Protein AF-A0A3B2WBC2-F1 (afdb_monomer_lite)

Sequence (179 aa):
MRKAGSRARAEAEGPHRAMEGGEVTGDRLKADTSDMSFEELLRLQGQGRPKAHKQLVAGNSTRTRSPQQPVCVADKHRPLEMSAKVRVPFLRQVVPISKKLVKKQLKKHRSGEEHDKLQQLLQRMEQQEMAQQERKQQQELRLALKQERRAQAQQGHRPYFLKKSEQRQLALAEKFKEL

Radius of gyration: 33.76 Å; chains: 1; bounding box: 73×76×92 Å

Secondary structure (DSSP, 8-state):
-PPP---------------------TTHHHHHHHSS-HHHHHHHHHHS-HHHHHHHHS-----------------TT----SGGGSPPPSS--PPPPPHHHHHHHHTT--SSHHHHHHHHHHHHHHHHHHHHHHHHHHHHHHHHHHHHHHHHHHTTPPPP---HHHHHHHHHHHHHH--

InterPro domains:
  IPR009292 rRNA biogenesis protein RRP36 [PF06102] (100-179)
  IPR009292 rRNA biogenesis protein RRP36 [PTHR21738] (100-179)

pLDDT: mean 73.04, std 19.79, range [31.78, 96.31]

Foldseek 3Di:
DDDDDDDDDDDDDDDDDDDDDDPPDLVVVVVVVVPDDPVRVVVVCVVDDVVVVCDSVPDPDPPPPDPDDPPPDPDPPDPDPPVVPPDDDPDDPDDDDDLVVLVVVLVVDVDDPSNVVSVVVSVVVVVVVVVVVVVVVVVVVVVVVVVVLVVCVVVVDDRDDDDPVRVVVVVVVVVVVVD

Structure (mmCIF, N/CA/C/O backbone):
data_AF-A0A3B2WBC2-F1
#
_entry.id   AF-A0A3B2WBC2-F1
#
loop_
_atom_site.group_PDB
_atom_site.id
_atom_site.type_symbol
_atom_site.label_atom_id
_atom_site.label_alt_id
_atom_site.label_comp_id
_atom_site.label_asym_id
_atom_site.label_entity_id
_atom_site.label_seq_id
_atom_site.pdbx_PDB_ins_code
_atom_site.Cartn_x
_atom_site.Cartn_y
_atom_site.Cartn_z
_atom_site.occupancy
_atom_site.B_iso_or_equiv
_atom_site.auth_seq_id
_atom_site.auth_comp_id
_atom_site.auth_asym_id
_atom_site.auth_atom_id
_atom_site.pdbx_PDB_model_num
ATOM 1 N N . MET A 1 1 ? 33.941 -18.851 -64.263 1.00 42.22 1 MET A N 1
ATOM 2 C CA . MET A 1 1 ? 34.785 -20.068 -64.230 1.00 42.22 1 MET A CA 1
ATOM 3 C C . MET A 1 1 ? 34.386 -20.892 -63.012 1.00 42.22 1 MET A C 1
ATOM 5 O O . MET A 1 1 ? 34.465 -20.381 -61.904 1.00 42.22 1 MET A O 1
ATOM 9 N N . ARG A 1 2 ? 33.862 -22.108 -63.209 1.00 39.53 2 ARG A N 1
ATOM 10 C CA . ARG A 1 2 ? 33.483 -23.037 -62.131 1.00 39.53 2 ARG A CA 1
ATOM 11 C C . ARG A 1 2 ? 34.693 -23.929 -61.840 1.00 39.53 2 ARG A C 1
ATOM 13 O O . ARG A 1 2 ? 35.194 -24.546 -62.774 1.00 39.53 2 ARG A O 1
ATOM 20 N N . LYS A 1 3 ? 35.169 -23.991 -60.594 1.00 49.56 3 LYS A N 1
ATOM 21 C CA . LYS A 1 3 ? 36.130 -25.021 -60.167 1.00 49.56 3 LYS A CA 1
ATOM 22 C C . LYS A 1 3 ? 35.378 -26.118 -59.420 1.00 49.56 3 LYS A C 1
ATOM 24 O O . LYS A 1 3 ? 34.750 -25.860 -58.400 1.00 49.56 3 LYS A O 1
ATOM 29 N N . ALA A 1 4 ? 35.430 -27.313 -59.994 1.00 44.75 4 ALA A N 1
ATOM 30 C CA . ALA A 1 4 ? 35.057 -28.576 -59.383 1.00 44.75 4 ALA A CA 1
ATOM 31 C C . ALA A 1 4 ? 36.307 -29.253 -58.795 1.00 44.75 4 ALA A C 1
ATOM 33 O O . ALA A 1 4 ? 37.422 -28.986 -59.244 1.00 44.75 4 ALA A O 1
ATOM 34 N N . GLY A 1 5 ? 36.087 -30.158 -57.841 1.00 41.16 5 GLY A N 1
ATOM 35 C CA . GLY A 1 5 ? 37.088 -31.060 -57.262 1.00 41.16 5 GLY A CA 1
ATOM 36 C C . GLY A 1 5 ? 37.160 -30.900 -55.742 1.00 41.16 5 GLY A C 1
ATOM 37 O O . GLY A 1 5 ? 37.244 -29.785 -55.251 1.00 41.16 5 GLY A O 1
ATOM 38 N N . SER A 1 6 ? 37.098 -31.932 -54.909 1.00 46.88 6 SER A N 1
ATOM 39 C CA . SER A 1 6 ? 36.914 -33.372 -55.106 1.00 46.88 6 SER A CA 1
ATOM 40 C C . SER A 1 6 ? 36.584 -33.960 -53.729 1.00 46.88 6 SER A C 1
ATOM 42 O O . SER A 1 6 ? 37.123 -33.531 -52.712 1.00 46.88 6 SER A O 1
ATOM 44 N N . ARG A 1 7 ? 35.665 -34.924 -53.705 1.00 38.88 7 ARG A N 1
ATOM 45 C CA . ARG A 1 7 ? 35.164 -35.631 -52.522 1.00 38.88 7 ARG A CA 1
ATOM 46 C C . ARG A 1 7 ? 36.169 -36.731 -52.160 1.00 38.88 7 ARG A C 1
ATOM 48 O O . ARG A 1 7 ? 36.366 -37.631 -52.967 1.00 38.88 7 ARG A O 1
ATOM 55 N N . ALA A 1 8 ? 36.781 -36.672 -50.978 1.00 43.38 8 ALA A N 1
ATOM 56 C CA . ALA A 1 8 ? 37.550 -37.787 -50.427 1.00 43.38 8 ALA A CA 1
ATOM 57 C C . ALA A 1 8 ? 36.707 -38.486 -49.352 1.00 43.38 8 ALA A C 1
ATOM 59 O O . ALA A 1 8 ? 36.349 -37.894 -48.336 1.00 43.38 8 ALA A O 1
ATOM 60 N N . ARG A 1 9 ? 36.335 -39.732 -49.648 1.00 38.09 9 ARG A N 1
ATOM 61 C CA . ARG A 1 9 ? 35.631 -40.675 -48.779 1.00 38.09 9 ARG A CA 1
ATOM 62 C C . ARG A 1 9 ? 36.713 -41.581 -48.188 1.00 38.09 9 ARG A C 1
ATOM 64 O O . ARG A 1 9 ? 37.437 -42.204 -48.955 1.00 38.09 9 ARG A O 1
ATOM 71 N N . ALA A 1 10 ? 36.836 -41.628 -46.868 1.00 41.47 10 ALA A N 1
ATOM 72 C CA . ALA A 1 10 ? 37.653 -42.617 -46.175 1.00 41.47 10 ALA A CA 1
ATOM 73 C C . ALA A 1 10 ? 36.778 -43.266 -45.098 1.00 41.47 10 ALA A C 1
ATOM 75 O O . ALA A 1 10 ? 36.501 -42.667 -44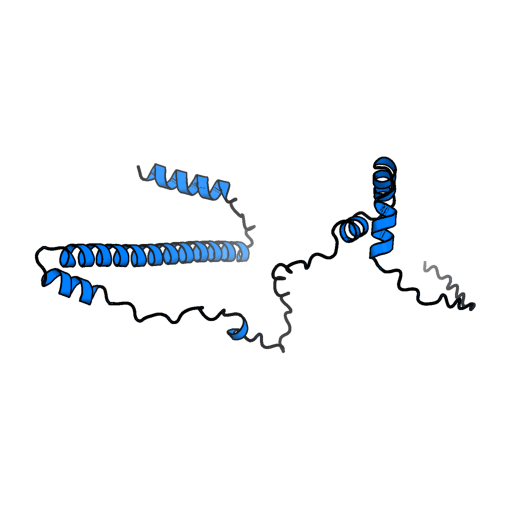.063 1.00 41.47 10 ALA A O 1
ATOM 76 N N . GLU A 1 11 ? 36.285 -44.461 -45.413 1.00 33.09 11 GLU A N 1
ATOM 77 C CA . GLU A 1 11 ? 35.763 -45.441 -44.463 1.00 33.09 11 GLU A CA 1
ATOM 78 C C . GLU A 1 11 ? 36.872 -46.484 -44.280 1.00 33.09 11 GLU A C 1
ATOM 80 O O . GLU A 1 11 ? 37.340 -47.043 -45.270 1.00 33.09 11 GLU A O 1
ATOM 85 N N . ALA A 1 12 ? 37.306 -46.723 -43.044 1.00 38.06 12 ALA A N 1
ATOM 86 C CA . ALA A 1 12 ? 37.970 -47.959 -42.638 1.00 38.06 12 ALA A CA 1
ATOM 87 C C . ALA A 1 12 ? 37.778 -48.148 -41.126 1.00 38.06 12 ALA A C 1
ATOM 89 O O . ALA A 1 12 ? 37.868 -47.202 -40.345 1.00 38.06 12 ALA A O 1
ATOM 90 N N . GLU A 1 13 ? 37.433 -49.374 -40.764 1.00 31.78 13 GLU A N 1
ATOM 91 C CA . GLU A 1 13 ? 36.827 -49.831 -39.519 1.00 31.78 13 GLU A CA 1
ATOM 92 C C . GLU A 1 13 ? 37.839 -50.116 -38.387 1.00 31.78 13 GLU A C 1
ATOM 94 O O . GLU A 1 13 ? 38.955 -50.548 -38.651 1.00 31.78 13 GLU A O 1
ATOM 99 N N . GLY A 1 14 ? 37.374 -49.987 -37.131 1.00 35.31 14 GLY A N 1
ATOM 100 C CA . GLY A 1 14 ? 37.757 -50.809 -35.961 1.00 35.31 14 GLY A CA 1
ATOM 101 C C . GLY A 1 14 ? 39.125 -50.572 -35.284 1.00 35.31 14 GLY A C 1
ATOM 102 O O . GLY A 1 14 ? 40.072 -50.180 -35.953 1.00 35.31 14 GLY A O 1
ATOM 103 N N . PRO A 1 15 ? 39.281 -50.830 -33.959 1.00 42.00 15 PRO A N 1
ATOM 104 C CA . PRO A 1 15 ? 38.485 -51.759 -33.159 1.00 42.00 15 PRO A CA 1
ATOM 105 C C . PRO A 1 15 ? 37.775 -51.142 -31.937 1.00 42.00 15 PRO A C 1
ATOM 107 O O . PRO A 1 15 ? 38.246 -50.214 -31.279 1.00 42.00 15 PRO A O 1
ATOM 110 N N . HIS A 1 16 ? 36.648 -51.767 -31.595 1.00 37.56 16 HIS A N 1
ATOM 111 C CA . HIS A 1 16 ? 36.029 -51.733 -30.276 1.00 37.56 16 HIS A CA 1
ATOM 112 C C . HIS A 1 16 ? 37.062 -52.055 -29.184 1.00 37.56 16 HIS A C 1
ATOM 114 O O . HIS A 1 16 ? 37.566 -53.175 -29.116 1.00 37.56 16 HIS A O 1
ATOM 120 N N . ARG A 1 17 ? 37.310 -51.108 -28.275 1.00 35.00 17 ARG A N 1
ATOM 121 C CA . ARG A 1 17 ? 37.835 -51.415 -26.942 1.00 35.00 17 ARG A CA 1
ATOM 122 C C . ARG A 1 17 ? 36.700 -51.224 -25.949 1.00 35.00 17 ARG A C 1
ATOM 124 O O . ARG A 1 17 ? 36.394 -50.104 -25.553 1.00 35.00 17 ARG A O 1
ATOM 131 N N . ALA A 1 18 ? 36.051 -52.332 -25.605 1.00 42.00 18 ALA A N 1
ATOM 132 C CA . ALA A 1 18 ? 35.254 -52.418 -24.396 1.00 42.00 18 ALA A CA 1
ATOM 133 C C . ALA A 1 18 ? 36.175 -52.058 -23.221 1.00 42.00 18 ALA A C 1
ATOM 135 O O . ALA A 1 18 ? 37.151 -52.760 -22.966 1.00 42.00 18 ALA A O 1
ATOM 136 N N . MET A 1 19 ? 35.912 -50.927 -22.574 1.00 36.09 19 MET A N 1
ATOM 137 C CA . MET A 1 19 ? 36.417 -50.658 -21.236 1.00 36.09 19 MET A CA 1
ATOM 138 C C . MET A 1 19 ? 35.210 -50.658 -20.319 1.00 36.09 19 MET A C 1
ATOM 140 O O . MET A 1 19 ? 34.244 -49.923 -20.531 1.00 36.09 19 MET A O 1
ATOM 144 N N . GLU A 1 20 ? 35.278 -51.599 -19.391 1.00 32.22 20 GLU A N 1
ATOM 145 C CA . GLU A 1 20 ? 34.301 -51.921 -18.373 1.00 32.22 20 GLU A CA 1
ATOM 146 C C . GLU A 1 20 ? 33.779 -50.682 -17.649 1.00 32.22 20 GLU A C 1
ATOM 148 O O . GLU A 1 20 ? 34.502 -49.718 -17.385 1.00 32.22 20 GLU A O 1
ATOM 153 N N . GLY A 1 21 ? 32.501 -50.754 -17.283 1.00 42.62 21 GLY A N 1
ATOM 154 C CA . GLY A 1 21 ? 31.926 -49.872 -16.288 1.00 42.62 21 GLY A CA 1
ATOM 155 C C . GLY A 1 21 ? 32.644 -50.053 -14.955 1.00 42.62 21 GLY A C 1
ATOM 156 O O . GLY A 1 21 ? 32.483 -51.069 -14.288 1.00 42.62 21 GLY A O 1
ATOM 157 N N . GLY A 1 22 ? 33.398 -49.034 -14.562 1.00 35.00 22 GLY A N 1
ATOM 158 C CA . GLY A 1 22 ? 33.721 -48.763 -13.172 1.00 35.00 22 GLY A CA 1
ATOM 159 C C . GLY A 1 22 ? 33.046 -47.459 -12.780 1.00 35.00 22 GLY A C 1
ATOM 160 O O . GLY A 1 22 ? 33.523 -46.384 -13.143 1.00 35.00 22 GLY A O 1
ATOM 161 N N . GLU A 1 23 ? 31.931 -47.537 -12.052 1.00 43.50 23 GLU A N 1
ATOM 162 C CA . GLU A 1 23 ? 31.450 -46.415 -11.247 1.00 43.50 23 GLU A CA 1
ATOM 163 C C . GLU A 1 23 ? 32.540 -46.075 -10.222 1.00 43.50 23 GLU A C 1
ATOM 165 O O . GLU A 1 23 ? 32.603 -46.644 -9.134 1.00 43.50 23 GLU A O 1
ATOM 170 N N . VAL A 1 24 ? 33.441 -45.152 -10.566 1.00 40.81 24 VAL A N 1
ATOM 171 C CA . VAL A 1 24 ? 34.270 -44.493 -9.558 1.00 40.81 24 VAL A CA 1
ATOM 172 C C . VAL A 1 24 ? 33.350 -43.515 -8.849 1.00 40.81 24 VAL A C 1
ATOM 174 O O . VAL A 1 24 ? 33.024 -42.441 -9.357 1.00 40.81 24 VAL A O 1
ATOM 177 N N . THR A 1 25 ? 32.872 -43.958 -7.692 1.00 38.81 25 THR A N 1
ATOM 178 C CA . THR A 1 25 ? 32.121 -43.167 -6.726 1.00 38.81 25 THR A CA 1
ATOM 179 C C . THR A 1 25 ? 32.749 -41.777 -6.598 1.00 38.81 25 THR A C 1
ATOM 181 O O . THR A 1 25 ? 33.949 -41.628 -6.358 1.00 38.81 25 THR A O 1
ATOM 184 N N . GLY A 1 26 ? 31.933 -40.735 -6.778 1.00 49.56 26 GLY A N 1
ATOM 185 C CA . GLY A 1 26 ? 32.363 -39.330 -6.742 1.00 49.56 26 GLY A CA 1
ATOM 186 C C . GLY A 1 26 ? 33.003 -38.877 -5.421 1.00 49.56 26 GLY A C 1
ATOM 187 O O . GLY A 1 26 ? 33.476 -37.746 -5.344 1.00 49.56 26 GLY A O 1
ATOM 188 N N . ASP A 1 27 ? 33.053 -39.746 -4.410 1.00 46.72 27 ASP A N 1
ATOM 189 C CA . ASP A 1 27 ? 33.789 -39.532 -3.164 1.00 46.72 27 ASP A CA 1
ATOM 190 C C . ASP A 1 27 ? 35.305 -39.706 -3.321 1.00 46.72 27 ASP A C 1
ATOM 192 O O . ASP A 1 27 ? 36.063 -38.977 -2.682 1.00 46.72 27 ASP A O 1
ATOM 196 N N . ARG A 1 28 ? 35.781 -40.594 -4.207 1.00 43.12 28 ARG A N 1
ATOM 197 C CA . ARG A 1 28 ? 37.226 -40.854 -4.332 1.00 43.12 28 ARG A CA 1
ATOM 198 C C . ARG A 1 28 ? 37.973 -39.706 -5.009 1.00 43.12 28 ARG A C 1
ATOM 200 O O . ARG A 1 28 ? 39.039 -39.317 -4.556 1.00 43.12 28 ARG A O 1
ATOM 207 N N . LEU A 1 29 ? 37.344 -39.063 -5.993 1.00 54.88 29 LEU A N 1
ATOM 208 C CA . LEU A 1 29 ? 37.901 -37.873 -6.648 1.00 54.88 29 LEU A CA 1
ATOM 209 C C . LEU A 1 29 ? 37.970 -36.654 -5.715 1.00 54.88 29 LEU A C 1
ATOM 211 O O . LEU A 1 29 ? 38.804 -35.782 -5.928 1.00 54.88 29 LEU A O 1
ATOM 215 N N . LYS A 1 30 ? 37.108 -36.571 -4.689 1.00 54.22 30 LYS A N 1
ATOM 216 C CA . LYS A 1 30 ? 37.193 -35.506 -3.679 1.00 54.22 30 LYS A CA 1
ATOM 217 C C . LYS A 1 30 ? 38.337 -35.743 -2.700 1.00 54.22 30 LYS A C 1
ATOM 219 O O . LYS A 1 30 ? 39.050 -34.787 -2.400 1.00 54.22 30 LYS A O 1
ATOM 224 N N . ALA A 1 31 ? 38.521 -36.991 -2.266 1.00 52.25 31 ALA A N 1
ATOM 225 C CA . ALA A 1 31 ? 39.643 -37.394 -1.421 1.00 52.25 31 ALA A CA 1
ATOM 226 C C . ALA A 1 31 ? 40.996 -37.171 -2.124 1.00 52.25 31 ALA A C 1
ATOM 228 O O . ALA A 1 31 ? 41.916 -36.625 -1.526 1.00 52.25 31 ALA A O 1
ATOM 229 N N . ASP A 1 32 ? 41.080 -37.462 -3.424 1.00 58.28 32 ASP A N 1
ATOM 230 C CA . ASP A 1 32 ? 42.308 -37.242 -4.199 1.00 58.28 32 ASP A CA 1
ATOM 231 C C . ASP A 1 32 ? 42.621 -35.742 -4.410 1.00 58.28 32 ASP A C 1
ATOM 233 O O . ASP A 1 32 ? 43.768 -35.372 -4.643 1.00 58.28 32 ASP A O 1
ATOM 237 N N . THR A 1 33 ? 41.629 -34.843 -4.306 1.00 62.75 33 THR A N 1
ATOM 238 C CA . THR A 1 33 ? 41.858 -33.383 -4.389 1.00 62.75 33 THR A CA 1
ATOM 239 C C . THR A 1 33 ? 42.201 -32.716 -3.059 1.00 62.75 33 THR A C 1
ATOM 241 O O . THR A 1 33 ? 42.689 -31.588 -3.079 1.00 62.75 33 THR A O 1
ATOM 244 N N . SER A 1 34 ? 41.935 -33.359 -1.915 1.00 66.06 34 SER A N 1
ATOM 245 C CA . SER A 1 34 ? 42.214 -32.767 -0.597 1.00 66.06 34 SER A CA 1
ATOM 246 C C . SER A 1 34 ? 43.693 -32.797 -0.210 1.00 66.06 34 SER A C 1
ATOM 248 O O . SER A 1 34 ? 44.115 -31.922 0.541 1.00 66.06 34 SER A O 1
ATOM 250 N N . ASP A 1 35 ? 44.471 -33.734 -0.759 1.00 79.19 35 ASP A N 1
ATOM 251 C CA . ASP A 1 35 ? 45.906 -33.877 -0.466 1.00 79.19 35 ASP A CA 1
ATOM 252 C C . ASP A 1 35 ? 46.808 -33.072 -1.427 1.00 79.19 35 ASP A C 1
ATOM 254 O O . ASP A 1 35 ? 48.024 -33.015 -1.245 1.00 79.19 35 ASP A O 1
ATOM 258 N N . MET A 1 36 ? 46.229 -32.419 -2.443 1.00 79.44 36 MET A N 1
ATOM 259 C CA . MET A 1 36 ? 46.966 -31.599 -3.410 1.00 79.44 36 MET A CA 1
ATOM 260 C C . MET A 1 36 ? 47.292 -30.219 -2.827 1.00 79.44 36 MET A C 1
ATOM 262 O O . MET A 1 36 ? 46.441 -29.556 -2.226 1.00 79.44 36 MET A O 1
ATOM 266 N N . SER A 1 37 ? 48.512 -29.732 -3.060 1.00 83.44 37 SER A N 1
ATOM 267 C CA . SER A 1 37 ? 48.910 -28.394 -2.618 1.00 83.44 37 SER A CA 1
ATOM 268 C C . SER A 1 37 ? 48.123 -27.300 -3.356 1.00 83.44 37 SER A C 1
ATOM 270 O O . SER A 1 37 ? 47.674 -27.466 -4.493 1.00 83.44 37 SER A O 1
ATOM 272 N N . PHE A 1 38 ? 47.965 -26.132 -2.723 1.00 76.50 38 PHE A N 1
ATOM 273 C CA . PHE A 1 38 ? 47.220 -25.006 -3.303 1.00 76.50 38 PHE A CA 1
ATOM 274 C C . PHE A 1 38 ? 47.743 -24.592 -4.690 1.00 76.50 38 PHE A C 1
ATOM 276 O O . PHE A 1 38 ? 46.961 -24.239 -5.576 1.00 76.50 38 PHE A O 1
ATOM 283 N N . GLU A 1 39 ? 49.057 -24.678 -4.905 1.00 82.44 39 GLU A N 1
ATOM 284 C CA . GLU A 1 39 ? 49.659 -24.391 -6.205 1.00 82.44 39 GLU A CA 1
ATOM 285 C C . GLU A 1 39 ? 49.252 -25.402 -7.279 1.00 82.44 39 GLU A C 1
ATOM 287 O O . GLU A 1 39 ? 48.999 -25.019 -8.423 1.00 82.44 39 GLU A O 1
ATOM 292 N N . GLU A 1 40 ? 49.151 -26.681 -6.926 1.00 80.69 40 GLU A N 1
ATOM 293 C CA . GLU A 1 40 ? 48.716 -27.727 -7.851 1.00 80.69 40 GLU A CA 1
ATOM 294 C C . GLU A 1 40 ? 47.234 -27.570 -8.207 1.00 80.69 40 GLU A C 1
ATOM 296 O O . GLU A 1 40 ? 46.870 -27.685 -9.380 1.00 80.69 40 GLU A O 1
ATOM 301 N N . LEU A 1 41 ? 46.394 -27.188 -7.237 1.00 80.00 41 LEU A N 1
ATOM 302 C CA . LEU A 1 41 ? 44.979 -26.875 -7.470 1.00 80.00 41 LEU A CA 1
ATOM 303 C C . LEU A 1 41 ? 44.798 -25.690 -8.434 1.00 80.00 41 LEU A C 1
ATOM 305 O O . LEU A 1 41 ? 43.954 -25.734 -9.335 1.00 80.00 41 LEU A O 1
ATOM 309 N N . LEU A 1 42 ? 45.612 -24.639 -8.291 1.00 78.12 42 LEU A N 1
ATOM 310 C CA . LEU A 1 42 ? 45.544 -23.460 -9.156 1.00 78.12 42 LEU A CA 1
ATOM 311 C C . LEU A 1 42 ? 46.035 -23.761 -10.582 1.00 78.12 42 LEU A C 1
ATOM 313 O O . LEU A 1 42 ? 45.433 -23.302 -11.557 1.00 78.12 42 LEU A O 1
ATOM 317 N N . ARG A 1 43 ? 47.083 -24.584 -10.725 1.00 79.12 43 ARG A N 1
ATOM 318 C CA . ARG A 1 43 ? 47.581 -25.042 -12.035 1.00 79.12 43 ARG A CA 1
ATOM 319 C C . ARG A 1 43 ? 46.536 -25.880 -12.777 1.00 79.12 43 ARG A C 1
ATOM 321 O O . ARG A 1 43 ? 46.360 -25.692 -13.982 1.00 79.12 43 ARG A O 1
ATOM 328 N N . LEU A 1 44 ? 45.797 -26.739 -12.069 1.00 74.38 44 LEU A N 1
ATOM 329 C CA . LEU A 1 44 ? 44.701 -27.530 -12.644 1.00 74.38 44 LEU A CA 1
ATOM 330 C C . LEU A 1 44 ? 43.552 -26.656 -13.173 1.00 74.38 44 LEU A C 1
ATOM 332 O O . LEU A 1 44 ? 42.978 -26.951 -14.225 1.00 74.38 44 LEU A O 1
ATOM 336 N N . GLN A 1 45 ? 43.232 -25.553 -12.488 1.00 67.62 45 GLN A N 1
ATOM 337 C CA . GLN A 1 45 ? 42.189 -24.623 -12.929 1.00 67.62 45 GLN A CA 1
ATOM 338 C C . GLN A 1 45 ? 42.503 -23.993 -14.297 1.00 67.62 45 GLN A C 1
ATOM 340 O O . GLN A 1 45 ? 41.585 -23.781 -15.091 1.00 67.62 45 GLN A O 1
ATOM 345 N N . GLY A 1 46 ? 43.782 -23.734 -14.591 1.00 68.56 46 GLY A N 1
ATOM 346 C CA . GLY A 1 46 ? 44.228 -23.153 -15.862 1.00 68.56 46 GLY A CA 1
ATOM 347 C C . GLY A 1 46 ? 44.098 -24.088 -17.070 1.00 68.56 46 GLY A C 1
ATOM 348 O O . GLY A 1 46 ? 44.021 -23.612 -18.201 1.00 68.56 46 GLY A O 1
ATOM 349 N N . GLN A 1 47 ? 44.037 -25.405 -16.846 1.00 67.25 47 GLN A N 1
ATOM 350 C CA . GLN A 1 47 ? 43.977 -26.413 -17.914 1.00 67.25 47 GLN A CA 1
ATOM 351 C C . GLN A 1 47 ? 42.536 -26.804 -18.298 1.00 67.25 47 GLN A C 1
ATOM 353 O O . GLN A 1 47 ? 42.296 -27.333 -19.384 1.00 67.25 47 GLN A O 1
ATOM 358 N N . GLY A 1 48 ? 41.550 -26.526 -17.438 1.00 62.25 48 GLY A N 1
ATOM 359 C CA . GLY A 1 48 ? 40.141 -26.849 -17.674 1.00 62.25 48 GLY A CA 1
ATOM 360 C C . GLY A 1 48 ? 39.329 -25.703 -18.289 1.00 62.25 48 GLY A C 1
ATOM 361 O O . GLY A 1 48 ? 39.608 -24.523 -18.094 1.00 62.25 48 GLY A O 1
ATOM 362 N N . ARG A 1 49 ? 38.225 -26.019 -18.987 1.00 60.84 49 ARG A N 1
ATOM 363 C CA . ARG A 1 49 ? 37.235 -24.985 -19.350 1.00 60.84 49 ARG A CA 1
ATOM 364 C C . ARG A 1 49 ? 36.578 -24.448 -18.064 1.00 60.84 49 ARG A C 1
ATOM 366 O O . ARG A 1 49 ? 36.058 -25.253 -17.287 1.00 60.84 49 ARG A O 1
ATOM 373 N N . PRO A 1 50 ? 36.454 -23.120 -17.863 1.00 64.88 50 PRO A N 1
ATOM 374 C CA . PRO A 1 50 ? 35.993 -22.534 -16.593 1.00 64.88 50 PRO A CA 1
ATOM 375 C C . PRO A 1 50 ? 34.574 -22.968 -16.176 1.00 64.88 50 PRO A C 1
ATOM 377 O O . PRO A 1 50 ? 34.223 -22.954 -14.997 1.00 64.88 50 PRO A O 1
ATOM 380 N N . LYS A 1 51 ? 33.748 -23.409 -17.136 1.00 59.22 51 LYS A N 1
ATOM 381 C CA . LYS A 1 51 ? 32.401 -23.943 -16.880 1.00 59.22 51 LYS A CA 1
ATOM 382 C C . LYS A 1 51 ? 32.394 -25.357 -16.279 1.00 59.22 51 LYS A C 1
ATOM 384 O O . LYS A 1 51 ? 31.438 -25.682 -15.586 1.00 59.22 51 LYS A O 1
ATOM 389 N N . ALA A 1 52 ? 33.425 -26.168 -16.522 1.00 61.88 52 ALA A N 1
ATOM 390 C CA . ALA A 1 52 ? 33.534 -27.526 -15.983 1.00 61.88 52 ALA A CA 1
ATOM 391 C C . ALA A 1 52 ? 34.068 -27.512 -14.542 1.00 61.88 52 ALA A C 1
ATOM 393 O O . ALA A 1 52 ? 33.453 -28.103 -13.660 1.00 61.88 52 ALA A O 1
ATOM 394 N N . HIS A 1 53 ? 35.121 -26.728 -14.273 1.00 62.56 53 HIS A N 1
ATOM 395 C CA . HIS A 1 53 ? 35.680 -26.545 -12.924 1.00 62.56 53 HIS A CA 1
ATOM 396 C C . HIS A 1 53 ? 34.623 -26.056 -11.919 1.00 62.56 53 HIS A C 1
ATOM 398 O O . HIS A 1 53 ? 34.514 -26.566 -10.807 1.00 62.56 53 HIS A O 1
ATOM 404 N N . LYS A 1 54 ? 33.774 -25.100 -12.327 1.00 66.31 54 LYS A N 1
ATOM 405 C CA . LYS A 1 54 ? 32.711 -24.568 -11.462 1.00 66.31 54 LYS A CA 1
ATOM 406 C C . LYS A 1 54 ? 31.687 -25.627 -11.044 1.00 66.31 54 LYS A C 1
ATOM 408 O O . LYS A 1 54 ? 31.163 -25.529 -9.945 1.00 66.31 54 LYS A O 1
ATOM 413 N N . GLN A 1 55 ? 31.410 -26.610 -11.896 1.00 63.22 55 GLN A N 1
ATOM 414 C CA . GLN A 1 55 ? 30.453 -27.684 -11.610 1.00 63.22 55 GLN A CA 1
ATOM 415 C C . GLN A 1 55 ? 31.058 -28.782 -10.720 1.00 63.22 55 GLN A C 1
ATOM 417 O O . GLN A 1 55 ? 30.315 -29.466 -10.031 1.00 63.22 55 GLN A O 1
ATOM 422 N N . LEU A 1 56 ? 32.386 -28.941 -10.738 1.00 61.44 56 LEU A N 1
ATOM 423 C CA . LEU A 1 56 ? 33.113 -29.914 -9.916 1.00 61.44 56 LEU A CA 1
ATOM 424 C C . LEU A 1 56 ? 33.339 -29.394 -8.485 1.00 61.44 56 LEU A C 1
ATOM 426 O O . LEU A 1 56 ? 33.160 -30.138 -7.526 1.00 61.44 56 LEU A O 1
ATOM 430 N N . VAL A 1 57 ? 33.670 -28.104 -8.337 1.00 61.75 57 VAL A N 1
ATOM 431 C CA . VAL A 1 57 ? 33.896 -27.462 -7.025 1.00 61.75 57 VAL A CA 1
ATOM 432 C C . VAL A 1 57 ? 32.587 -27.088 -6.337 1.00 61.75 57 VAL A C 1
ATOM 434 O O . VAL A 1 57 ? 32.417 -27.333 -5.143 1.00 61.75 57 VAL A O 1
ATOM 437 N N . ALA A 1 58 ? 31.629 -26.522 -7.077 1.00 60.81 58 ALA A N 1
ATOM 438 C CA . ALA A 1 58 ? 30.276 -26.371 -6.568 1.00 60.81 58 ALA A CA 1
ATOM 439 C C . ALA A 1 58 ? 29.601 -27.734 -6.691 1.00 60.81 58 ALA A C 1
ATOM 441 O O . ALA A 1 58 ? 28.885 -27.986 -7.660 1.00 60.81 58 ALA A O 1
ATOM 442 N N . GLY A 1 59 ? 29.870 -28.616 -5.720 1.00 50.16 59 GLY A N 1
ATOM 443 C CA . GLY A 1 59 ? 29.133 -29.862 -5.550 1.00 50.16 59 GLY A CA 1
ATOM 444 C C . GLY A 1 59 ? 27.650 -29.616 -5.809 1.00 50.16 59 GLY A C 1
ATOM 445 O O . GLY A 1 59 ? 27.148 -28.533 -5.507 1.00 50.16 59 GLY A O 1
ATOM 446 N N . ASN A 1 60 ? 27.006 -30.600 -6.427 1.00 57.22 60 ASN A N 1
ATOM 447 C CA . ASN A 1 60 ? 25.603 -30.747 -6.812 1.00 57.22 60 ASN A CA 1
ATOM 448 C C . ASN A 1 60 ? 24.616 -30.434 -5.668 1.00 57.22 60 ASN A C 1
ATOM 450 O O . ASN A 1 60 ? 23.780 -31.236 -5.272 1.00 57.22 60 ASN A O 1
ATOM 454 N N . SER A 1 61 ? 24.680 -29.203 -5.178 1.00 49.03 61 SER A N 1
ATOM 455 C CA . SER A 1 61 ? 23.658 -28.518 -4.434 1.00 49.03 61 SER A CA 1
ATOM 456 C C . SER A 1 61 ? 22.502 -28.410 -5.397 1.00 49.03 61 SER A C 1
ATOM 458 O O . SER A 1 61 ? 22.647 -27.897 -6.513 1.00 49.03 61 SER A O 1
ATOM 460 N N . THR A 1 62 ? 21.373 -28.965 -4.977 1.00 49.22 62 THR A N 1
ATOM 461 C CA . THR A 1 62 ? 20.060 -28.738 -5.552 1.00 49.22 62 THR A CA 1
ATOM 462 C C . THR A 1 62 ? 19.924 -27.256 -5.866 1.00 49.22 62 THR A C 1
ATOM 464 O O . THR A 1 62 ? 19.543 -26.454 -5.013 1.00 49.22 62 THR A O 1
ATOM 467 N N . ARG A 1 63 ? 20.267 -26.869 -7.100 1.00 45.94 63 ARG A N 1
ATOM 468 C CA . ARG A 1 63 ? 19.936 -25.558 -7.628 1.00 45.94 63 ARG A CA 1
ATOM 469 C C . ARG A 1 63 ? 18.428 -25.529 -7.547 1.00 45.94 63 ARG A C 1
ATOM 471 O O . ARG A 1 63 ? 17.749 -26.162 -8.353 1.00 45.94 63 ARG A O 1
ATOM 478 N N . THR A 1 64 ? 17.918 -24.786 -6.574 1.00 48.06 64 THR A N 1
ATOM 479 C CA . THR A 1 64 ? 16.659 -24.078 -6.700 1.00 48.06 64 THR A CA 1
ATOM 480 C C . THR A 1 64 ? 16.705 -23.446 -8.078 1.00 48.06 64 THR A C 1
ATOM 482 O O . THR A 1 64 ? 17.398 -22.459 -8.330 1.00 48.06 64 THR A O 1
ATOM 485 N N . ARG A 1 65 ? 16.068 -24.127 -9.035 1.00 50.84 65 ARG A N 1
ATOM 486 C CA . ARG A 1 65 ? 15.864 -23.608 -10.373 1.00 50.84 65 ARG A CA 1
ATOM 487 C C . ARG A 1 65 ? 15.110 -22.314 -10.132 1.00 50.84 65 ARG A C 1
ATOM 489 O O . ARG A 1 65 ? 13.957 -22.341 -9.708 1.00 50.84 65 ARG A O 1
ATOM 496 N N . SER A 1 66 ? 15.779 -21.183 -10.343 1.00 54.16 66 SER A N 1
ATOM 497 C CA . SER A 1 66 ? 15.078 -19.921 -10.513 1.00 54.16 66 SER A CA 1
ATOM 498 C C . SER A 1 66 ? 13.959 -20.172 -11.527 1.00 54.16 66 SER A C 1
ATOM 500 O O . SER A 1 66 ? 14.189 -20.941 -12.470 1.00 54.16 66 SER A O 1
ATOM 502 N N . PRO A 1 67 ? 12.749 -19.617 -11.332 1.00 48.97 67 PRO A N 1
ATOM 503 C CA . PRO A 1 67 ? 11.648 -19.847 -12.253 1.00 48.97 67 PRO A CA 1
ATOM 504 C C . PRO A 1 67 ? 12.129 -19.492 -13.656 1.00 48.97 67 PRO A C 1
ATOM 506 O O . PRO A 1 67 ? 12.351 -18.320 -13.966 1.00 48.97 67 PRO A O 1
ATOM 509 N N . GLN A 1 68 ? 12.384 -20.509 -14.479 1.00 57.28 68 GLN A N 1
ATOM 510 C CA . GLN A 1 68 ? 12.694 -20.291 -15.876 1.00 57.28 68 GLN A CA 1
ATOM 511 C C . GLN A 1 68 ? 11.468 -19.579 -16.431 1.00 57.28 68 GLN A C 1
ATOM 513 O O . GLN A 1 68 ? 10.348 -20.083 -16.319 1.00 57.28 68 GLN A O 1
ATOM 518 N N . GLN A 1 69 ? 11.681 -18.361 -16.932 1.00 60.31 69 GLN A N 1
ATOM 519 C CA . GLN A 1 69 ? 10.681 -17.631 -17.701 1.00 60.31 69 GLN A CA 1
ATOM 520 C C . GLN A 1 69 ? 10.078 -18.629 -18.694 1.00 60.31 69 GLN A C 1
ATOM 522 O O . GLN A 1 69 ? 10.853 -19.308 -19.377 1.00 60.31 69 GLN A O 1
ATOM 527 N N . PRO A 1 70 ? 8.744 -18.796 -18.747 1.00 53.84 70 PRO A N 1
ATOM 528 C CA . PRO A 1 70 ? 8.167 -19.696 -19.722 1.00 53.84 70 PRO A CA 1
ATOM 529 C C . PRO A 1 70 ? 8.566 -19.155 -21.089 1.00 53.84 70 PRO A C 1
ATOM 531 O O . PRO A 1 70 ? 8.194 -18.040 -21.453 1.00 53.84 70 PRO A O 1
ATOM 534 N N . VAL A 1 71 ? 9.386 -19.929 -21.795 1.00 51.09 71 VAL A N 1
ATOM 535 C CA . VAL A 1 71 ? 9.757 -19.665 -23.177 1.00 51.09 71 VAL A CA 1
ATOM 536 C C . VAL A 1 71 ? 8.443 -19.470 -23.922 1.00 51.09 71 VAL A C 1
ATOM 538 O O . VAL A 1 71 ? 7.566 -20.335 -23.888 1.00 51.09 71 VAL A O 1
ATOM 541 N N . CYS A 1 72 ? 8.258 -18.284 -24.487 1.00 58.62 72 CYS A N 1
ATOM 542 C CA . CYS A 1 72 ? 7.112 -17.947 -25.308 1.00 58.62 72 CYS A CA 1
ATOM 543 C C . CYS A 1 72 ? 7.195 -18.769 -26.596 1.00 58.62 72 CYS A C 1
ATOM 545 O O . CYS A 1 72 ? 7.743 -18.331 -27.601 1.00 58.62 72 CYS A O 1
ATOM 547 N N . VAL A 1 73 ? 6.680 -19.994 -26.546 1.00 57.19 73 VAL A N 1
ATOM 548 C CA . VAL A 1 73 ? 6.474 -20.808 -27.738 1.00 57.19 73 VAL A CA 1
ATOM 549 C C . VAL A 1 73 ? 5.143 -20.367 -28.329 1.00 57.19 73 VAL A C 1
ATOM 551 O O . VAL A 1 73 ? 4.087 -20.609 -27.748 1.00 57.19 73 VAL A O 1
ATOM 554 N N . ALA A 1 74 ? 5.216 -19.659 -29.454 1.00 56.62 74 ALA A N 1
ATOM 555 C CA . ALA A 1 74 ? 4.083 -19.203 -30.255 1.00 56.62 74 ALA A CA 1
ATOM 556 C C . ALA A 1 74 ? 3.434 -20.372 -31.023 1.00 56.62 74 ALA A C 1
ATOM 558 O O . ALA A 1 74 ? 3.250 -20.302 -32.235 1.00 56.62 74 ALA A O 1
ATOM 559 N N . ASP A 1 75 ? 3.140 -21.471 -30.332 1.00 70.00 75 ASP A N 1
ATOM 560 C CA . ASP A 1 75 ? 2.415 -22.594 -30.912 1.00 70.00 75 ASP A CA 1
ATOM 561 C C . ASP A 1 75 ? 0.909 -22.341 -30.769 1.00 70.00 75 ASP A C 1
ATOM 563 O O . ASP A 1 75 ? 0.373 -22.240 -29.663 1.00 70.00 75 ASP A O 1
ATOM 567 N N . LYS A 1 76 ? 0.234 -22.196 -31.912 1.00 68.62 76 LYS A N 1
ATOM 568 C CA . LYS A 1 76 ? -1.187 -21.837 -32.022 1.00 68.62 76 LYS A CA 1
ATOM 569 C C . LYS A 1 76 ? -2.130 -22.983 -31.628 1.00 68.62 76 LYS A C 1
ATOM 571 O O . LYS A 1 76 ? -3.332 -22.750 -31.539 1.00 68.62 76 LYS A O 1
ATOM 576 N N . HIS A 1 77 ? -1.607 -24.182 -31.359 1.00 65.81 77 HIS A N 1
ATOM 577 C CA . HIS A 1 77 ? -2.399 -25.359 -30.977 1.00 65.81 77 HIS A CA 1
ATOM 578 C C . HIS A 1 77 ? -2.153 -25.841 -29.546 1.00 65.81 77 HIS A C 1
ATOM 580 O O . HIS A 1 77 ? -2.614 -26.913 -29.160 1.00 65.81 77 HIS A O 1
ATOM 586 N N . ARG A 1 78 ? -1.476 -25.033 -28.725 1.00 65.12 78 ARG A N 1
ATOM 587 C CA . ARG A 1 78 ? -1.246 -25.341 -27.315 1.00 65.12 78 ARG A CA 1
ATOM 588 C C . ARG A 1 78 ? -1.999 -24.353 -26.424 1.00 65.12 78 ARG A C 1
ATOM 590 O O . ARG A 1 78 ? -1.440 -23.304 -26.095 1.00 65.12 78 ARG A O 1
ATOM 597 N N . PRO A 1 79 ? -3.245 -24.648 -26.013 1.00 66.38 79 PRO A N 1
ATOM 598 C CA . PRO A 1 79 ? -3.942 -23.797 -25.060 1.00 66.38 79 PRO A CA 1
ATOM 599 C C . PRO A 1 79 ? -3.123 -23.717 -23.766 1.00 66.38 79 PRO A C 1
ATOM 601 O O . PRO A 1 79 ? -2.847 -24.717 -23.103 1.00 66.38 79 PRO A O 1
ATOM 604 N N . LEU A 1 80 ? -2.665 -22.510 -23.430 1.00 65.06 80 LEU A N 1
ATOM 605 C CA . LEU A 1 80 ? -2.013 -22.243 -22.156 1.00 65.06 80 LEU A CA 1
ATOM 606 C C . LEU A 1 80 ? -3.120 -22.133 -21.105 1.00 65.06 80 LEU A C 1
ATOM 608 O O . LEU A 1 80 ? -3.818 -21.122 -21.053 1.00 65.06 80 LEU A O 1
ATOM 612 N N . GLU A 1 81 ? -3.298 -23.156 -20.271 1.00 64.94 81 GLU A N 1
ATOM 613 C CA . GLU A 1 81 ? -4.270 -23.073 -19.183 1.00 64.94 81 GLU A CA 1
ATOM 614 C C . GLU A 1 81 ? -3.854 -21.983 -18.188 1.00 64.94 81 GLU A C 1
ATOM 616 O O . GLU A 1 81 ? -2.903 -22.116 -17.413 1.00 64.94 81 GLU A O 1
ATOM 621 N N . MET A 1 82 ? -4.563 -20.855 -18.243 1.00 61.19 82 MET A N 1
ATOM 622 C CA . MET A 1 82 ? -4.301 -19.670 -17.424 1.00 61.19 82 MET A CA 1
ATOM 623 C C . MET A 1 82 ? -4.519 -19.939 -15.927 1.00 61.19 82 MET A C 1
ATOM 625 O O . MET A 1 82 ? -3.876 -19.304 -15.091 1.00 61.19 82 MET A O 1
ATOM 629 N N . SER A 1 83 ? -5.383 -20.902 -15.591 1.00 59.41 83 SER A N 1
ATOM 630 C CA . SER A 1 83 ? -5.799 -21.211 -14.218 1.00 59.41 83 SER A CA 1
ATOM 631 C C . SER A 1 83 ? -4.668 -21.808 -13.366 1.00 59.41 83 SER A C 1
ATOM 633 O O . SER A 1 83 ? -4.454 -21.385 -12.232 1.00 59.41 83 SER A O 1
ATOM 635 N N . ALA A 1 84 ? -3.844 -22.698 -13.932 1.00 62.38 84 ALA A N 1
ATOM 636 C CA . ALA A 1 84 ? -2.821 -23.443 -13.185 1.00 62.38 84 ALA A CA 1
ATOM 637 C C . ALA A 1 84 ? -1.633 -22.592 -12.677 1.00 62.38 84 ALA A C 1
ATOM 639 O O . ALA A 1 84 ? -0.832 -23.058 -11.867 1.00 62.38 84 ALA A O 1
ATOM 640 N N . LYS A 1 85 ? -1.490 -21.339 -13.138 1.00 65.06 85 LYS A N 1
ATOM 641 C CA . LYS A 1 85 ? -0.444 -20.401 -12.677 1.00 65.06 85 LYS A CA 1
ATOM 642 C C . LYS A 1 85 ? -0.929 -19.411 -11.624 1.00 65.06 85 LYS A C 1
ATOM 644 O O . LYS A 1 85 ? -0.104 -18.719 -11.022 1.00 65.06 85 LYS A O 1
ATOM 649 N N . VAL A 1 86 ? -2.237 -19.311 -11.401 1.00 70.50 86 VAL A N 1
ATOM 650 C CA . VAL A 1 86 ? -2.780 -18.413 -10.385 1.00 70.50 86 VAL A CA 1
ATOM 651 C C . VAL A 1 86 ? -2.653 -19.129 -9.046 1.00 70.50 86 VAL A C 1
ATOM 653 O O . VAL A 1 86 ? -3.406 -20.048 -8.742 1.00 70.50 86 VAL A O 1
ATOM 656 N N . ARG A 1 87 ? -1.649 -18.741 -8.250 1.00 75.81 87 ARG A N 1
ATOM 657 C CA . ARG A 1 87 ? -1.491 -19.275 -6.893 1.00 75.81 87 ARG A CA 1
ATOM 658 C C . ARG A 1 87 ? -2.765 -19.004 -6.100 1.00 75.81 87 ARG A C 1
ATOM 660 O O . ARG A 1 87 ? -3.133 -17.846 -5.905 1.00 75.81 87 ARG A O 1
ATOM 667 N N . VAL A 1 88 ? -3.399 -20.074 -5.630 1.00 73.69 88 VAL A N 1
ATOM 668 C CA . VAL A 1 88 ? -4.521 -19.972 -4.701 1.00 73.69 88 VAL A CA 1
ATOM 669 C C . VAL A 1 88 ? -4.040 -19.299 -3.411 1.00 73.69 88 VAL A C 1
ATOM 671 O O . VAL A 1 88 ? -2.942 -19.604 -2.931 1.00 73.69 88 VAL A O 1
ATOM 674 N N . PRO A 1 89 ? -4.798 -18.336 -2.866 1.00 76.75 89 PRO A N 1
ATOM 675 C CA . PRO A 1 89 ? -4.419 -17.683 -1.625 1.00 76.75 89 PRO A CA 1
ATOM 676 C C . PRO A 1 89 ? -4.380 -18.713 -0.492 1.00 76.75 89 PRO A C 1
ATOM 678 O O . PRO A 1 89 ? -5.259 -19.563 -0.382 1.00 76.75 89 PRO A O 1
ATOM 681 N N . PHE A 1 90 ? -3.356 -18.617 0.359 1.00 77.19 90 PHE A N 1
ATOM 682 C CA . PHE A 1 90 ? -3.146 -19.542 1.478 1.00 77.19 90 PHE A CA 1
ATOM 683 C C . PHE A 1 90 ? -4.295 -19.519 2.501 1.00 77.19 90 PHE A C 1
ATOM 685 O O . PHE A 1 90 ? -4.574 -20.528 3.139 1.00 77.19 90 PHE A O 1
ATOM 692 N N . LEU A 1 91 ? -4.990 -18.386 2.636 1.00 76.25 91 LEU A N 1
ATOM 693 C CA . LEU A 1 91 ? -6.113 -18.221 3.553 1.00 76.25 91 LEU A CA 1
ATOM 694 C C . LEU A 1 91 ? -7.356 -17.750 2.794 1.00 76.25 91 LEU A C 1
ATOM 696 O O . LEU A 1 91 ? -7.263 -16.917 1.887 1.00 76.25 91 LEU A O 1
ATOM 700 N N . ARG A 1 92 ? -8.532 -18.245 3.198 1.00 72.50 92 ARG A N 1
ATOM 701 C CA . ARG A 1 92 ? -9.813 -17.705 2.730 1.00 72.50 92 ARG A CA 1
ATOM 702 C C . ARG A 1 92 ? -9.925 -16.250 3.184 1.00 72.50 92 ARG A C 1
ATOM 704 O O . ARG A 1 92 ? -9.633 -15.940 4.337 1.00 72.50 92 ARG A O 1
ATOM 711 N N . GLN A 1 93 ? -10.348 -15.360 2.286 1.00 63.41 93 GLN A N 1
ATOM 712 C CA . GLN A 1 93 ? -10.730 -14.008 2.684 1.00 63.41 93 GLN A CA 1
ATOM 713 C C . GLN A 1 93 ? -11.881 -14.120 3.683 1.00 63.41 93 GLN A C 1
ATOM 715 O O . GLN A 1 93 ? -12.991 -14.508 3.325 1.00 63.41 93 GLN A O 1
ATOM 720 N N . VAL A 1 94 ? -11.598 -13.815 4.946 1.00 68.50 94 VAL A N 1
ATOM 721 C CA . VAL A 1 94 ? -12.639 -13.570 5.943 1.00 68.50 94 VAL A CA 1
ATOM 722 C C . VAL A 1 94 ? -13.437 -12.361 5.476 1.00 68.50 94 VAL A C 1
ATOM 724 O O . VAL A 1 94 ? -12.846 -11.380 5.017 1.00 68.50 94 VAL A O 1
ATOM 727 N N . VAL A 1 95 ? -14.768 -12.444 5.562 1.00 71.50 95 VAL A N 1
ATOM 728 C CA . VAL A 1 95 ? -15.655 -11.339 5.180 1.00 71.50 95 VAL A CA 1
ATOM 729 C C . VAL A 1 95 ? -15.200 -10.099 5.949 1.00 71.50 95 VAL A C 1
ATOM 731 O O . VAL A 1 95 ? -15.207 -10.124 7.184 1.00 71.50 95 VAL A O 1
ATOM 734 N N . PRO A 1 96 ? -14.752 -9.035 5.262 1.00 76.00 96 PRO A N 1
ATOM 735 C CA . PRO A 1 96 ? -14.270 -7.858 5.953 1.00 76.00 96 PRO A CA 1
ATOM 736 C C . PRO A 1 96 ? -15.425 -7.269 6.757 1.00 76.00 96 PRO A C 1
ATOM 738 O O . PRO A 1 96 ? -16.496 -6.977 6.217 1.00 76.00 96 PRO A O 1
ATOM 741 N N . ILE A 1 97 ? -15.204 -7.087 8.060 1.00 80.88 97 ILE A N 1
ATOM 742 C CA . ILE A 1 97 ? -16.123 -6.331 8.910 1.00 80.88 97 ILE A CA 1
ATOM 743 C C . ILE A 1 97 ? -16.303 -4.966 8.250 1.00 80.88 97 ILE A C 1
ATOM 745 O O . ILE A 1 97 ? -15.329 -4.319 7.875 1.00 80.88 97 ILE A O 1
ATOM 749 N N . SER A 1 98 ? -17.541 -4.518 8.049 1.00 86.88 98 SER A N 1
ATOM 750 C CA . SER A 1 98 ? -17.744 -3.235 7.379 1.00 86.88 98 SER A CA 1
ATOM 751 C C . SER A 1 98 ? -17.410 -2.074 8.322 1.00 86.88 98 SER A C 1
ATOM 753 O O . SER A 1 98 ? -17.870 -2.032 9.465 1.00 86.88 98 SER A O 1
ATOM 755 N N . LYS A 1 99 ? -16.686 -1.061 7.821 1.00 92.38 99 LYS A N 1
ATOM 756 C CA . LYS A 1 99 ? -16.401 0.185 8.566 1.00 92.38 99 LYS A CA 1
ATOM 757 C C . LYS A 1 99 ? -17.677 0.843 9.108 1.00 92.38 99 LYS A C 1
ATOM 759 O O . LYS A 1 99 ? -17.665 1.462 10.166 1.00 92.38 99 LYS A O 1
ATOM 764 N N . LYS A 1 100 ? -18.801 0.680 8.398 1.00 92.94 100 LYS A N 1
ATOM 765 C CA . LYS A 1 100 ? -20.121 1.180 8.812 1.00 92.94 100 LYS A CA 1
ATOM 766 C C . LYS A 1 100 ? -20.584 0.559 10.134 1.00 92.94 100 LYS A C 1
ATOM 768 O O . LYS A 1 100 ? -21.172 1.266 10.944 1.00 92.94 100 LYS A O 1
ATOM 773 N N . LEU A 1 101 ? -20.324 -0.730 10.362 1.00 93.75 101 LEU A N 1
ATOM 774 C CA . LEU A 1 101 ? -20.678 -1.405 11.615 1.00 93.75 101 LEU A CA 1
ATOM 775 C C . LEU A 1 101 ? -19.818 -0.908 12.779 1.00 93.75 101 LEU A C 1
ATOM 777 O O . LEU A 1 101 ? -20.367 -0.580 13.827 1.00 93.75 101 LEU A O 1
ATOM 781 N N . VAL A 1 102 ? -18.509 -0.750 12.563 1.00 93.69 102 VAL A N 1
ATOM 782 C CA . VAL A 1 102 ? -17.588 -0.206 13.577 1.00 93.69 102 VAL A CA 1
ATOM 783 C C . VAL A 1 102 ? -17.987 1.224 13.958 1.00 93.69 102 VAL A C 1
ATOM 785 O O . VAL A 1 102 ? -18.147 1.520 15.136 1.00 93.69 102 VAL A O 1
ATOM 788 N N . LYS A 1 103 ? -18.294 2.088 12.975 1.00 94.12 103 LYS A N 1
ATOM 789 C CA . LYS A 1 103 ? -18.803 3.454 13.226 1.00 94.12 103 LYS A CA 1
ATOM 790 C C . LYS A 1 103 ? -20.125 3.457 14.001 1.00 94.12 103 LYS A C 1
ATOM 792 O O . LYS A 1 103 ? -20.342 4.329 14.836 1.00 94.12 103 LYS A O 1
ATOM 797 N N . LYS A 1 104 ? -21.024 2.499 13.740 1.00 95.31 104 LYS A N 1
ATOM 798 C CA . LYS A 1 104 ? -22.278 2.360 14.499 1.00 95.31 104 LYS A CA 1
ATOM 799 C C . LYS A 1 104 ? -22.024 1.953 15.950 1.00 95.31 104 LYS A C 1
ATOM 801 O O . LYS A 1 104 ? -22.708 2.475 16.819 1.00 95.31 104 LYS A O 1
ATOM 806 N N . GLN A 1 105 ? -21.080 1.049 16.213 1.00 93.44 105 GLN A N 1
ATOM 807 C CA . GLN A 1 105 ? -20.716 0.673 17.583 1.00 93.44 105 GLN A CA 1
ATOM 808 C C . GLN A 1 105 ? -20.016 1.821 18.317 1.00 93.44 105 GLN A C 1
ATOM 810 O O . GLN A 1 105 ? -20.366 2.100 19.457 1.00 93.44 105 GLN A O 1
ATOM 815 N N . LEU A 1 106 ? -19.147 2.573 17.636 1.00 93.56 106 LEU A N 1
ATOM 816 C CA . LEU A 1 106 ? -18.490 3.753 18.207 1.00 93.56 106 LEU A CA 1
ATOM 817 C C . LEU A 1 106 ? -19.500 4.809 18.681 1.00 93.56 106 LEU A C 1
ATOM 819 O O . LEU A 1 106 ? -19.323 5.422 19.718 1.00 93.56 106 LEU A O 1
ATOM 823 N N . LYS A 1 107 ? -20.616 4.984 17.962 1.00 93.44 107 LYS A N 1
ATOM 824 C CA . LYS A 1 107 ? -21.693 5.895 18.386 1.00 93.44 107 LYS A CA 1
ATOM 825 C C . LYS A 1 107 ? -22.464 5.417 19.623 1.00 93.44 107 LYS A C 1
ATOM 827 O O . LYS A 1 107 ? -23.129 6.233 20.252 1.00 93.44 107 LYS A O 1
ATOM 832 N N . LYS A 1 108 ? -22.439 4.116 19.934 1.00 94.06 108 LYS A N 1
ATOM 833 C CA . LYS A 1 108 ? -23.150 3.533 21.085 1.00 94.06 108 LYS A CA 1
ATOM 834 C C . LYS A 1 108 ? -22.349 3.656 22.380 1.00 94.06 108 LYS A C 1
ATOM 836 O O . LYS A 1 108 ? -22.945 3.852 23.431 1.00 94.06 108 LYS A O 1
ATOM 841 N N . HIS A 1 109 ? -21.024 3.564 22.299 1.00 91.25 109 HIS A N 1
ATOM 842 C CA . HIS A 1 109 ? -20.130 3.691 23.449 1.00 91.25 109 HIS A CA 1
ATOM 843 C C . HIS A 1 109 ? -19.518 5.089 23.448 1.00 91.25 109 HIS A C 1
ATOM 845 O O . HIS A 1 109 ? -18.762 5.414 22.549 1.00 91.25 109 HIS A O 1
ATOM 851 N N . ARG A 1 110 ? -19.859 5.944 24.417 1.00 84.12 110 ARG A N 1
ATOM 852 C CA . ARG A 1 110 ? -19.427 7.357 24.411 1.00 84.12 110 ARG A CA 1
ATOM 853 C C . ARG A 1 110 ? -18.016 7.565 24.975 1.00 84.12 110 ARG A C 1
ATOM 855 O O . ARG A 1 110 ? -17.360 8.536 24.616 1.00 84.12 110 ARG A O 1
ATOM 862 N N . SER A 1 111 ? -17.574 6.666 25.851 1.00 81.56 111 SER A N 1
ATOM 863 C CA . SER A 1 111 ? -16.241 6.635 26.457 1.00 81.56 111 SER A CA 1
ATOM 864 C C . SER A 1 111 ? -15.983 5.257 27.077 1.00 81.56 111 SER A C 1
ATOM 866 O O . SER A 1 111 ? -16.928 4.530 27.394 1.00 81.56 111 SER A O 1
ATOM 868 N N . GLY A 1 112 ? -14.710 4.885 27.221 1.00 93.50 112 GLY A N 1
ATOM 869 C CA . GLY A 1 112 ? -14.273 3.619 27.816 1.00 93.50 112 GLY A CA 1
ATOM 870 C C . GLY A 1 112 ? -13.375 2.806 26.887 1.00 93.50 112 GLY A C 1
ATOM 871 O O . GLY A 1 112 ? -13.239 3.110 25.703 1.00 93.50 112 GLY A O 1
ATOM 872 N N . GLU A 1 113 ? -12.795 1.728 27.415 1.00 93.56 113 GLU A N 1
ATOM 873 C CA . GLU A 1 113 ? -11.826 0.910 26.675 1.00 93.56 113 GLU A CA 1
ATOM 874 C C . GLU A 1 113 ? -12.375 0.363 25.353 1.00 93.56 113 GLU A C 1
ATOM 876 O O . GLU A 1 113 ? -11.645 0.221 24.374 1.00 93.56 113 GLU A O 1
ATOM 881 N N . GLU A 1 114 ? -13.665 0.024 25.313 1.00 93.06 114 GLU A N 1
ATOM 882 C CA . GLU A 1 114 ? -14.319 -0.473 24.103 1.00 93.06 114 GLU A CA 1
ATOM 883 C C . GLU A 1 114 ? -14.413 0.604 23.020 1.00 93.06 114 GLU A C 1
ATOM 885 O O . GLU A 1 114 ? -14.186 0.309 21.846 1.00 93.06 114 GLU A O 1
ATOM 890 N N . HIS A 1 115 ? -14.686 1.856 23.399 1.00 94.94 115 HIS A N 1
ATOM 891 C CA . HIS A 1 115 ? -14.688 2.980 22.466 1.00 94.94 115 HIS A CA 1
ATOM 892 C C . HIS A 1 115 ? -13.290 3.184 21.869 1.00 94.94 115 HIS A C 1
ATOM 894 O O . HIS A 1 115 ? -13.152 3.274 20.648 1.00 94.94 115 HIS A O 1
ATOM 900 N N . ASP A 1 116 ? -12.246 3.145 22.700 1.00 95.44 116 ASP A N 1
ATOM 901 C CA . ASP A 1 116 ? -10.863 3.321 22.246 1.00 95.44 116 ASP A 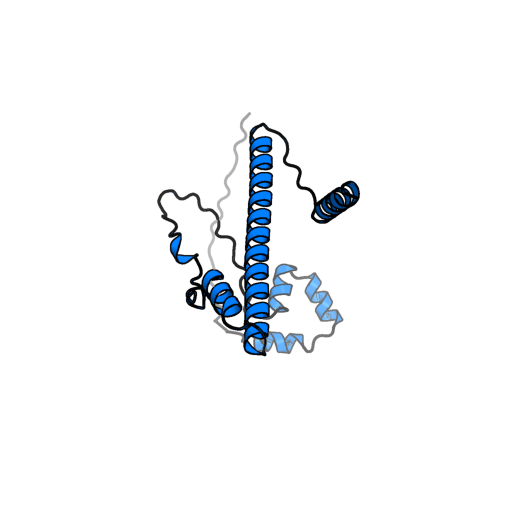CA 1
ATOM 902 C C . ASP A 1 116 ? -10.419 2.177 21.324 1.00 95.44 116 ASP A C 1
ATOM 904 O O . ASP A 1 116 ? -9.832 2.415 20.264 1.00 95.44 116 ASP A O 1
ATOM 908 N N . LYS A 1 117 ? -10.777 0.929 21.660 1.00 95.62 117 LYS A N 1
ATOM 909 C CA . LYS A 1 117 ? -10.548 -0.250 20.804 1.00 95.62 117 LYS A CA 1
ATOM 910 C C . LYS A 1 117 ? -11.245 -0.096 19.447 1.00 95.62 117 LYS A C 1
ATOM 912 O O . LYS A 1 117 ? -10.638 -0.368 18.409 1.00 95.62 117 LYS A O 1
ATOM 917 N N . LEU A 1 118 ? -12.498 0.365 19.429 1.00 95.25 118 LEU A N 1
ATOM 918 C CA . LEU A 1 118 ? -13.260 0.594 18.195 1.00 95.25 118 LEU A CA 1
ATOM 919 C C . LEU A 1 118 ? -12.685 1.744 17.358 1.00 95.25 118 LEU A C 1
ATOM 921 O O . LEU A 1 118 ? -12.647 1.640 16.130 1.00 95.25 118 LEU A O 1
ATOM 925 N N . GLN A 1 119 ? -12.202 2.811 17.998 1.00 95.12 119 GLN A N 1
ATOM 926 C CA . GLN A 1 119 ? -11.553 3.936 17.327 1.00 95.12 119 GLN A CA 1
ATOM 927 C C . GLN A 1 119 ? -10.238 3.504 16.667 1.00 95.12 119 GLN A C 1
ATOM 929 O O . GLN A 1 119 ? -10.019 3.781 15.486 1.00 95.12 119 GLN A O 1
ATOM 934 N N . GLN A 1 120 ? -9.395 2.756 17.386 1.00 95.75 120 GLN A N 1
ATOM 935 C CA . GLN A 1 120 ? -8.154 2.196 16.843 1.00 95.75 120 GLN A CA 1
ATOM 936 C C . GLN A 1 120 ? -8.425 1.226 15.687 1.00 95.75 120 GLN A C 1
ATOM 938 O O . GLN A 1 120 ? -7.744 1.272 14.659 1.00 95.75 120 GLN A O 1
ATOM 943 N N . LEU A 1 121 ? -9.442 0.367 15.822 1.00 94.94 121 LEU A N 1
ATOM 944 C CA . LEU A 1 121 ? -9.844 -0.551 14.760 1.00 94.94 121 LEU A CA 1
ATOM 945 C C . LEU A 1 121 ? -10.277 0.210 13.504 1.00 94.94 121 LEU A C 1
ATOM 947 O O . LEU A 1 121 ? -9.827 -0.118 12.406 1.00 94.94 121 LEU A O 1
ATOM 951 N N . LEU A 1 122 ? -11.119 1.234 13.656 1.00 95.44 122 LEU A N 1
ATOM 952 C CA . LEU A 1 122 ? -11.573 2.051 12.536 1.00 95.44 122 LEU A CA 1
ATOM 953 C C . LEU A 1 122 ? -10.399 2.742 11.831 1.00 95.44 122 LEU A C 1
ATOM 955 O O . LEU A 1 122 ? -10.301 2.662 10.607 1.00 95.44 122 LEU A O 1
ATOM 959 N N . GLN A 1 123 ? -9.486 3.340 12.598 1.00 96.31 123 GLN A N 1
ATOM 960 C CA . GLN A 1 123 ? -8.288 3.988 12.068 1.00 96.31 123 GLN A CA 1
ATOM 961 C C . GLN A 1 123 ? -7.434 3.010 11.253 1.00 96.31 123 GLN A C 1
ATOM 963 O O . GLN A 1 123 ? -7.042 3.299 10.122 1.00 96.31 123 GLN A O 1
ATOM 968 N N . ARG A 1 124 ? -7.188 1.812 11.794 1.00 96.19 124 ARG A N 1
ATOM 969 C CA . ARG A 1 124 ? -6.433 0.761 11.101 1.00 96.19 124 ARG A CA 1
ATOM 970 C C . ARG A 1 124 ? -7.116 0.333 9.800 1.00 96.19 124 ARG A C 1
ATOM 972 O O . ARG A 1 124 ? -6.440 0.098 8.799 1.00 96.19 124 ARG A O 1
ATOM 979 N N . MET A 1 125 ? -8.444 0.222 9.804 1.00 93.94 125 MET A N 1
ATOM 980 C CA . MET A 1 125 ? -9.215 -0.120 8.607 1.00 93.94 125 MET A CA 1
ATOM 981 C C . MET A 1 125 ? -9.128 0.962 7.527 1.00 93.94 125 MET A C 1
ATOM 983 O O . MET A 1 125 ? -9.002 0.633 6.349 1.00 93.94 125 MET A O 1
ATOM 987 N N . GLU A 1 126 ? -9.191 2.237 7.912 1.00 94.94 126 GLU A N 1
ATOM 988 C CA . GLU A 1 126 ? -9.054 3.365 6.985 1.00 94.94 126 GLU A CA 1
ATOM 989 C C . GLU A 1 126 ? -7.635 3.417 6.399 1.00 94.94 126 GLU A C 1
ATOM 991 O O . GLU A 1 126 ? -7.478 3.479 5.181 1.00 94.94 126 GLU A O 1
ATOM 996 N N . GLN A 1 127 ? -6.598 3.234 7.220 1.00 95.06 127 GLN A N 1
ATOM 997 C CA . GLN A 1 127 ? -5.210 3.134 6.749 1.00 95.06 127 GLN A CA 1
ATOM 998 C C . GLN A 1 127 ? -4.996 1.971 5.772 1.00 95.06 127 GLN A C 1
ATOM 1000 O O . GLN A 1 127 ? -4.291 2.117 4.774 1.00 95.06 127 GLN A O 1
ATOM 1005 N N . GLN A 1 128 ? -5.603 0.809 6.032 1.00 93.56 128 GLN A N 1
ATOM 1006 C CA . GLN A 1 128 ? -5.488 -0.345 5.142 1.00 93.56 128 GLN A CA 1
ATOM 1007 C C . GLN A 1 128 ? -6.128 -0.076 3.776 1.00 93.56 128 GLN A C 1
ATOM 1009 O O . GLN A 1 128 ? -5.575 -0.485 2.754 1.00 93.56 128 GLN A O 1
ATOM 1014 N N . GLU A 1 129 ? -7.280 0.594 3.747 1.00 92.31 129 GLU A N 1
ATOM 1015 C CA . GLU A 1 129 ? -7.943 0.971 2.500 1.00 92.31 129 GLU A CA 1
ATOM 1016 C C . GLU A 1 129 ? -7.128 2.008 1.727 1.00 92.31 129 GLU A C 1
ATOM 1018 O O . GLU A 1 129 ? -6.876 1.794 0.541 1.00 92.31 129 GLU A O 1
ATOM 1023 N N . MET A 1 130 ? -6.648 3.060 2.397 1.00 94.94 130 MET A N 1
ATOM 1024 C CA . MET A 1 130 ? -5.771 4.066 1.792 1.00 94.94 130 MET A CA 1
ATOM 1025 C C . MET A 1 130 ? -4.528 3.410 1.187 1.00 94.94 130 MET A C 1
ATOM 1027 O O . MET A 1 130 ? -4.257 3.573 0.002 1.00 94.94 130 MET A O 1
ATOM 1031 N N . ALA A 1 131 ? -3.843 2.542 1.937 1.00 94.38 131 ALA A N 1
ATOM 1032 C CA . ALA A 1 131 ? -2.668 1.829 1.440 1.00 94.38 131 ALA A CA 1
ATOM 1033 C C . ALA A 1 131 ? -2.981 0.919 0.236 1.00 94.38 131 ALA A C 1
ATOM 1035 O O . ALA A 1 131 ? -2.140 0.730 -0.646 1.00 94.38 131 ALA A O 1
ATOM 1036 N N . GLN A 1 132 ? -4.174 0.317 0.174 1.00 93.44 132 GLN A N 1
ATOM 1037 C CA . GLN A 1 132 ? -4.594 -0.461 -0.994 1.00 93.44 132 GLN A CA 1
ATOM 1038 C C . GLN A 1 132 ? -4.897 0.430 -2.199 1.00 93.44 132 GLN A C 1
ATOM 1040 O O . GLN A 1 132 ? -4.527 0.066 -3.315 1.00 93.44 132 GLN A O 1
ATOM 1045 N N . GLN A 1 133 ? -5.557 1.567 -1.987 1.00 94.19 133 GLN A N 1
ATOM 1046 C CA . GLN A 1 133 ? -5.849 2.539 -3.037 1.00 94.19 133 GLN A CA 1
ATOM 1047 C C . GLN A 1 133 ? -4.562 3.134 -3.601 1.00 94.19 133 GLN A C 1
ATOM 1049 O O . GLN A 1 133 ? -4.367 3.074 -4.808 1.00 94.19 133 GLN A O 1
ATOM 1054 N N . GLU A 1 134 ? -3.635 3.575 -2.752 1.00 94.19 134 GLU A N 1
ATOM 1055 C CA . GLU A 1 134 ? -2.319 4.071 -3.167 1.00 94.19 134 GLU A CA 1
ATOM 1056 C C . GLU A 1 134 ? -1.559 3.026 -3.988 1.00 94.19 134 GLU A C 1
ATOM 1058 O O . GLU A 1 134 ? -1.018 3.326 -5.052 1.00 94.19 134 GLU A O 1
ATOM 1063 N N . ARG A 1 135 ? -1.557 1.759 -3.550 1.00 93.62 135 ARG A N 1
ATOM 1064 C CA . ARG A 1 135 ? -0.935 0.666 -4.316 1.00 93.62 135 ARG A CA 1
ATOM 1065 C C 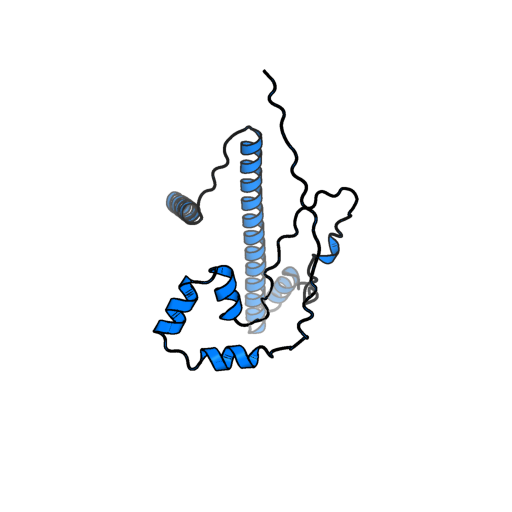. ARG A 1 135 ? -1.589 0.479 -5.681 1.00 93.62 135 ARG A C 1
ATOM 1067 O O . ARG A 1 135 ? -0.872 0.239 -6.651 1.00 93.62 135 ARG A O 1
ATOM 1074 N N . LYS A 1 136 ? -2.920 0.556 -5.767 1.00 94.88 136 LYS A N 1
ATOM 1075 C CA . LYS A 1 136 ? -3.654 0.460 -7.039 1.00 94.88 136 LYS A CA 1
ATOM 1076 C C . LYS A 1 136 ? -3.342 1.647 -7.947 1.00 94.88 136 LYS A C 1
ATOM 1078 O O . LYS A 1 136 ? -2.937 1.424 -9.079 1.00 94.88 136 LYS A O 1
ATOM 1083 N N . GLN A 1 137 ? -3.403 2.870 -7.428 1.00 93.75 137 GLN A N 1
ATOM 1084 C CA . GLN A 1 137 ? -3.055 4.093 -8.156 1.00 93.75 137 GLN A CA 1
ATOM 1085 C C . GLN A 1 137 ? -1.620 4.040 -8.694 1.00 93.75 137 GLN A C 1
ATOM 1087 O O . GLN A 1 137 ? -1.383 4.307 -9.868 1.00 93.75 137 GLN A O 1
ATOM 1092 N N . GLN A 1 138 ? -0.651 3.605 -7.881 1.00 90.88 138 GLN A N 1
ATOM 1093 C CA . GLN A 1 138 ? 0.734 3.418 -8.326 1.00 90.88 138 GLN A CA 1
ATOM 1094 C C . GLN A 1 138 ? 0.858 2.364 -9.435 1.00 90.88 138 GLN A C 1
ATOM 1096 O O . GLN A 1 138 ? 1.652 2.525 -10.366 1.00 90.88 138 GLN A O 1
ATOM 1101 N N . GLN A 1 139 ? 0.104 1.264 -9.342 1.00 93.12 139 GLN A N 1
ATOM 1102 C CA . GLN A 1 139 ? 0.075 0.239 -10.387 1.00 93.12 139 GLN A CA 1
ATOM 1103 C C . GLN A 1 139 ? -0.523 0.782 -11.684 1.00 93.12 139 GLN A C 1
ATOM 1105 O O . GLN A 1 139 ? 0.071 0.579 -12.742 1.00 93.12 139 GLN A O 1
ATOM 1110 N N . GLU A 1 140 ? -1.647 1.489 -11.602 1.00 94.88 140 GLU A N 1
ATOM 1111 C CA . GLU A 1 140 ? -2.316 2.126 -12.736 1.00 94.88 140 GLU A CA 1
ATOM 1112 C C . GLU A 1 140 ? -1.400 3.145 -13.412 1.00 94.88 140 GLU A C 1
ATOM 1114 O O . GLU A 1 140 ? -1.168 3.040 -14.614 1.00 94.88 140 GLU A O 1
ATOM 1119 N N . LEU A 1 141 ? -0.764 4.034 -12.646 1.00 94.25 141 LEU A N 1
ATOM 1120 C CA . LEU A 1 141 ? 0.181 5.027 -13.162 1.00 94.25 141 LEU A CA 1
ATOM 1121 C C . LEU A 1 141 ? 1.365 4.360 -13.872 1.00 94.25 141 LEU A C 1
ATOM 1123 O O . LEU A 1 141 ? 1.749 4.741 -14.979 1.00 94.25 141 LEU A O 1
ATOM 1127 N N . ARG A 1 142 ? 1.916 3.293 -13.284 1.00 89.50 142 ARG A N 1
ATOM 1128 C CA . ARG A 1 142 ? 2.998 2.521 -13.907 1.00 89.50 142 ARG A CA 1
ATOM 1129 C C . ARG A 1 142 ? 2.553 1.837 -15.201 1.00 89.50 142 ARG A C 1
ATOM 1131 O O . ARG A 1 142 ? 3.349 1.735 -16.138 1.00 89.50 142 ARG A O 1
ATOM 1138 N N . LEU A 1 143 ? 1.331 1.307 -15.243 1.00 93.94 143 LEU A N 1
ATOM 1139 C CA . LEU A 1 143 ? 0.775 0.668 -16.434 1.00 93.94 143 LEU A CA 1
ATOM 1140 C C . LEU A 1 143 ? 0.493 1.695 -17.530 1.00 93.94 143 LEU A C 1
ATOM 1142 O O . LEU A 1 143 ? 0.880 1.441 -18.669 1.00 93.94 143 LEU A O 1
ATOM 1146 N N . ALA A 1 144 ? -0.081 2.846 -17.188 1.00 93.69 144 ALA A N 1
ATOM 1147 C CA . ALA A 1 144 ? -0.337 3.952 -18.105 1.00 93.69 144 ALA A CA 1
ATOM 1148 C C . ALA A 1 144 ? 0.966 4.443 -18.751 1.00 93.69 144 ALA A C 1
ATOM 1150 O O . ALA A 1 144 ? 1.107 4.408 -19.971 1.00 93.69 144 ALA A O 1
ATOM 1151 N N . LEU A 1 145 ? 1.991 4.731 -17.945 1.00 89.62 145 LEU A N 1
ATOM 1152 C CA . LEU A 1 145 ? 3.314 5.126 -18.440 1.00 89.62 145 LEU A CA 1
ATOM 1153 C C . LEU A 1 145 ? 3.966 4.033 -19.306 1.00 89.62 145 LEU A C 1
ATOM 1155 O O . LEU A 1 145 ? 4.688 4.315 -20.263 1.00 89.62 145 LEU A O 1
ATOM 1159 N N . LYS A 1 146 ? 3.710 2.751 -19.019 1.00 88.62 146 LYS A N 1
ATOM 1160 C CA . LYS A 1 146 ? 4.164 1.645 -19.876 1.00 88.62 146 LYS A CA 1
ATOM 1161 C C . LYS A 1 146 ? 3.401 1.593 -21.205 1.00 88.62 146 LYS A C 1
ATOM 1163 O O . LYS A 1 146 ? 4.003 1.215 -22.209 1.00 88.62 146 LYS A O 1
ATOM 1168 N N . GLN A 1 147 ? 2.107 1.907 -21.215 1.00 90.38 147 GLN A N 1
ATOM 1169 C CA . GLN A 1 147 ? 1.288 1.967 -22.429 1.00 90.38 147 GLN A CA 1
ATOM 1170 C C . GLN A 1 147 ? 1.718 3.130 -23.322 1.00 90.38 147 GLN A C 1
ATOM 1172 O O . GLN A 1 147 ? 1.967 2.907 -24.502 1.00 90.38 147 GLN A O 1
ATOM 1177 N N . GLU A 1 148 ? 1.920 4.316 -22.754 1.00 90.06 148 GLU A N 1
ATOM 1178 C CA . GLU A 1 148 ? 2.388 5.496 -23.485 1.00 90.06 148 GLU A CA 1
ATOM 1179 C C . GLU A 1 148 ? 3.734 5.233 -24.173 1.00 90.06 148 GLU A C 1
ATOM 1181 O O . GLU A 1 148 ? 3.877 5.412 -25.382 1.00 90.06 148 GLU A O 1
ATOM 1186 N N . ARG A 1 149 ? 4.698 4.663 -23.439 1.00 85.38 149 ARG A N 1
ATOM 1187 C CA . ARG A 1 149 ? 5.995 4.253 -24.005 1.00 85.38 149 ARG A CA 1
ATOM 1188 C C . ARG A 1 149 ? 5.858 3.254 -25.154 1.00 85.38 149 ARG A C 1
ATOM 1190 O O . ARG A 1 149 ? 6.649 3.286 -26.093 1.00 85.38 149 ARG A O 1
ATOM 1197 N N . ARG A 1 150 ? 4.890 2.333 -25.079 1.00 86.75 150 ARG A N 1
ATOM 1198 C CA . ARG A 1 150 ? 4.619 1.374 -26.164 1.00 86.75 150 ARG A CA 1
ATOM 1199 C C . ARG A 1 150 ? 4.031 2.072 -27.386 1.00 86.75 150 ARG A C 1
ATOM 1201 O O . ARG A 1 150 ? 4.446 1.741 -28.489 1.00 86.75 150 ARG A O 1
ATOM 1208 N N . ALA A 1 151 ? 3.116 3.020 -27.197 1.00 89.19 151 ALA A N 1
ATOM 1209 C CA . ALA A 1 151 ? 2.532 3.799 -28.286 1.00 89.19 151 ALA A CA 1
ATOM 1210 C C . ALA A 1 151 ? 3.598 4.639 -29.010 1.00 89.19 151 ALA A C 1
ATOM 1212 O O . ALA A 1 151 ? 3.691 4.591 -30.232 1.00 89.19 151 ALA A O 1
ATOM 1213 N N . GLN A 1 152 ? 4.484 5.305 -28.264 1.00 87.25 152 GLN A N 1
ATOM 1214 C CA . GLN A 1 152 ? 5.622 6.035 -28.839 1.00 87.25 152 GLN A CA 1
ATOM 1215 C C . GLN A 1 152 ? 6.548 5.110 -29.645 1.00 87.25 152 GLN A C 1
ATOM 1217 O O . GLN A 1 152 ? 6.976 5.453 -30.745 1.00 87.25 152 GLN A O 1
ATOM 1222 N N . ALA A 1 153 ? 6.817 3.901 -29.139 1.00 86.56 153 ALA A N 1
ATOM 1223 C CA . ALA A 1 153 ? 7.614 2.918 -29.869 1.00 86.56 153 ALA A CA 1
ATOM 1224 C C . ALA A 1 153 ? 6.930 2.429 -31.159 1.00 86.56 153 ALA A C 1
ATOM 1226 O O . ALA A 1 153 ? 7.616 2.188 -32.150 1.00 86.56 153 ALA A O 1
ATOM 1227 N N . GLN A 1 154 ? 5.595 2.314 -31.179 1.00 85.12 154 GLN A N 1
ATOM 1228 C CA . GLN A 1 154 ? 4.834 1.986 -32.395 1.00 85.12 154 GLN A CA 1
ATOM 1229 C C . GLN A 1 154 ? 4.917 3.093 -33.453 1.00 85.12 154 GLN A C 1
ATOM 1231 O O . GLN A 1 154 ? 4.910 2.791 -34.641 1.00 85.12 154 GLN A O 1
ATOM 1236 N N . GLN A 1 155 ? 5.060 4.352 -33.033 1.00 86.81 155 GLN A N 1
ATOM 1237 C CA . GLN A 1 155 ? 5.308 5.493 -33.923 1.00 86.81 155 GLN A CA 1
ATOM 1238 C C . GLN A 1 155 ? 6.757 5.540 -34.452 1.00 86.81 155 GLN A C 1
ATOM 1240 O O . GLN A 1 155 ? 7.097 6.418 -35.236 1.00 86.81 155 GLN A O 1
ATOM 1245 N N . GLY A 1 156 ? 7.621 4.603 -34.039 1.00 88.69 156 GLY A N 1
ATOM 1246 C CA . GLY A 1 156 ? 9.016 4.517 -34.478 1.00 88.69 156 GLY A CA 1
ATOM 1247 C C . GLY A 1 156 ? 10.017 5.250 -33.579 1.00 88.69 156 GLY A C 1
ATOM 1248 O O . GLY A 1 156 ? 11.216 5.221 -33.859 1.00 88.69 156 GLY A O 1
ATOM 1249 N N . HIS A 1 157 ? 9.578 5.863 -32.473 1.00 84.25 157 HIS A N 1
ATOM 1250 C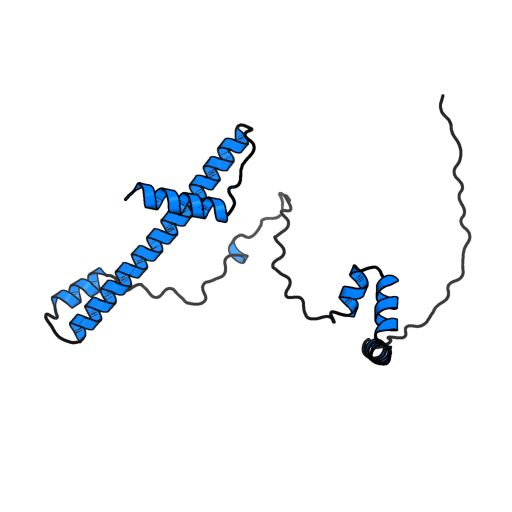 CA . HIS A 1 157 ? 10.498 6.458 -31.503 1.00 84.25 157 HIS A CA 1
ATOM 1251 C C . HIS A 1 157 ? 11.258 5.378 -30.721 1.00 84.25 157 HIS A C 1
ATOM 1253 O O . HIS A 1 157 ? 10.690 4.386 -30.260 1.00 84.25 157 HIS A O 1
ATOM 1259 N N . ARG A 1 158 ? 12.567 5.576 -30.514 1.00 82.81 158 ARG A N 1
ATOM 1260 C CA . ARG A 1 158 ? 13.395 4.650 -29.728 1.00 82.81 158 ARG A CA 1
ATOM 1261 C C . ARG A 1 158 ? 12.996 4.732 -28.244 1.00 82.81 158 ARG A C 1
ATOM 1263 O O . ARG A 1 158 ? 13.186 5.787 -27.641 1.00 82.81 158 ARG A O 1
ATOM 1270 N N . PRO A 1 159 ? 12.497 3.650 -27.617 1.00 80.06 159 PRO A N 1
ATOM 1271 C CA . PRO A 1 159 ? 12.051 3.706 -26.229 1.00 80.06 159 PRO A CA 1
ATOM 1272 C C . PRO A 1 159 ? 13.237 3.943 -25.283 1.00 80.06 159 PRO A C 1
ATOM 1274 O O . PRO A 1 159 ? 14.157 3.126 -25.207 1.00 80.06 159 PRO A O 1
ATOM 1277 N N . TYR A 1 160 ? 13.206 5.057 -24.547 1.00 79.69 160 TYR A N 1
ATOM 1278 C CA . TYR A 1 160 ? 14.189 5.388 -23.515 1.00 79.69 160 TYR A CA 1
ATOM 1279 C C . TYR A 1 160 ? 13.692 4.938 -22.136 1.00 79.69 160 TYR A C 1
ATOM 1281 O O . TYR A 1 160 ? 12.575 5.244 -21.713 1.00 79.69 160 TYR A O 1
ATOM 1289 N N . PHE A 1 161 ? 14.524 4.184 -21.419 1.00 77.12 161 PHE A N 1
ATOM 1290 C CA . PHE A 1 161 ? 14.205 3.682 -20.087 1.00 77.12 161 PHE A CA 1
ATOM 1291 C C . PHE A 1 161 ? 14.995 4.469 -19.055 1.00 77.12 161 PHE A C 1
ATOM 1293 O O . PHE A 1 161 ? 16.184 4.216 -18.871 1.00 77.12 161 PHE A O 1
ATOM 1300 N N . LEU A 1 162 ? 14.313 5.370 -18.344 1.00 83.56 162 LEU A N 1
ATOM 1301 C CA . LEU A 1 162 ? 14.923 6.023 -17.193 1.00 83.56 162 LEU A CA 1
ATOM 1302 C C . LEU A 1 162 ? 15.352 4.981 -16.164 1.00 83.56 162 LEU A C 1
ATOM 1304 O O . LEU A 1 162 ? 14.562 4.099 -15.787 1.00 83.56 162 LEU A O 1
ATOM 1308 N N . LYS A 1 163 ? 16.591 5.108 -15.693 1.00 91.56 163 LYS A N 1
ATOM 1309 C CA . LYS A 1 163 ? 17.141 4.266 -14.628 1.00 91.56 163 LYS A CA 1
ATOM 1310 C C . LYS A 1 163 ? 16.380 4.509 -13.327 1.00 91.56 163 LYS A C 1
ATOM 1312 O O . LYS A 1 163 ? 15.779 5.557 -13.110 1.00 91.56 163 LYS A O 1
ATOM 1317 N N . LYS A 1 164 ? 16.441 3.546 -12.402 1.00 89.00 164 LYS A N 1
ATOM 1318 C CA . LYS A 1 164 ? 15.807 3.689 -11.077 1.00 89.00 164 LYS A CA 1
ATOM 1319 C C . LYS A 1 164 ? 16.335 4.905 -10.302 1.00 89.00 164 LYS A C 1
ATOM 1321 O O . LYS A 1 164 ? 15.578 5.494 -9.542 1.00 89.00 164 LYS A O 1
ATOM 1326 N N . SER A 1 165 ? 17.609 5.264 -10.475 1.00 94.50 165 SER A N 1
ATOM 1327 C CA . SER A 1 165 ? 18.208 6.463 -9.874 1.00 94.50 165 SER A CA 1
ATOM 1328 C C . SER A 1 165 ? 17.581 7.743 -10.424 1.00 94.50 165 SER A C 1
ATOM 1330 O O . SER A 1 165 ? 17.143 8.583 -9.649 1.00 94.50 165 SER A O 1
ATOM 1332 N N . GLU A 1 166 ? 17.461 7.845 -11.745 1.00 92.06 166 GLU A N 1
ATOM 1333 C CA . GLU A 1 166 ? 16.869 8.995 -12.436 1.00 92.06 166 GLU A CA 1
ATOM 1334 C C . GLU A 1 166 ? 15.381 9.141 -12.084 1.00 92.06 166 GLU A C 1
ATOM 1336 O O . GLU A 1 166 ? 14.930 10.229 -11.752 1.00 92.06 166 GLU A O 1
ATOM 1341 N N . GLN A 1 167 ? 14.628 8.033 -12.035 1.00 89.00 167 GLN A N 1
ATOM 1342 C CA . GLN A 1 167 ? 13.229 8.039 -11.579 1.00 89.00 167 GLN A CA 1
ATOM 1343 C C . GLN A 1 167 ? 13.084 8.586 -10.151 1.00 89.00 167 GLN A C 1
ATOM 1345 O O . GLN A 1 167 ? 12.143 9.320 -9.868 1.00 89.00 167 GLN A O 1
ATOM 1350 N N . ARG A 1 168 ? 14.014 8.246 -9.245 1.00 91.06 168 ARG A N 1
ATOM 1351 C CA . ARG A 1 168 ? 14.015 8.775 -7.871 1.00 91.06 168 ARG A CA 1
ATOM 1352 C C . ARG A 1 168 ? 14.349 10.264 -7.839 1.00 91.06 168 ARG A C 1
ATOM 1354 O O . ARG A 1 168 ? 13.723 10.985 -7.077 1.00 91.06 168 ARG A O 1
ATOM 1361 N N . GLN A 1 169 ? 15.302 10.719 -8.653 1.00 93.38 169 GLN A N 1
ATOM 1362 C CA . GLN A 1 169 ? 15.650 12.139 -8.759 1.00 93.38 169 GLN A CA 1
ATOM 1363 C C . GLN A 1 169 ? 14.480 12.968 -9.294 1.00 93.38 169 GLN A C 1
ATOM 1365 O O . GLN A 1 169 ? 14.197 14.019 -8.732 1.00 93.38 169 GLN A O 1
ATOM 1370 N N . LEU A 1 170 ? 13.764 12.475 -10.310 1.00 89.31 170 LEU A N 1
ATOM 1371 C CA . LEU A 1 170 ? 12.564 13.138 -10.825 1.00 89.31 170 LEU A CA 1
ATOM 1372 C C . LEU A 1 170 ? 11.464 13.228 -9.768 1.00 89.31 170 LEU A C 1
ATOM 1374 O O . LEU A 1 170 ? 10.958 14.315 -9.525 1.00 89.31 170 LEU A O 1
ATOM 1378 N N . ALA A 1 171 ? 11.160 12.120 -9.085 1.00 89.69 171 ALA A N 1
ATOM 1379 C CA . ALA A 1 171 ? 10.152 12.118 -8.026 1.00 89.69 171 ALA A CA 1
ATOM 1380 C C . ALA A 1 171 ? 10.520 13.057 -6.862 1.00 89.69 171 ALA A C 1
ATOM 1382 O O . ALA A 1 171 ? 9.647 13.675 -6.262 1.00 89.69 171 ALA A O 1
ATOM 1383 N N . LEU A 1 172 ? 11.809 13.168 -6.522 1.00 93.56 172 LEU A N 1
ATOM 1384 C CA . LEU A 1 172 ? 12.279 14.148 -5.540 1.00 93.56 172 LEU A CA 1
ATOM 1385 C C . LEU A 1 172 ? 12.121 15.577 -6.068 1.00 93.56 172 LEU A C 1
ATOM 1387 O O . LEU A 1 172 ? 11.608 16.426 -5.349 1.00 93.56 172 LEU A O 1
ATOM 1391 N N . ALA A 1 173 ? 12.512 15.837 -7.315 1.00 93.38 173 ALA A N 1
ATOM 1392 C CA . ALA A 1 173 ? 12.381 17.151 -7.931 1.00 93.38 173 ALA A CA 1
ATOM 1393 C C . ALA A 1 173 ? 10.918 17.613 -8.018 1.00 93.38 173 ALA A C 1
ATOM 1395 O O . ALA A 1 173 ? 10.652 18.784 -7.789 1.00 93.38 173 ALA A O 1
ATOM 1396 N N . GLU A 1 174 ? 9.972 16.718 -8.315 1.00 90.62 174 GLU A N 1
ATOM 1397 C CA . GLU A 1 174 ? 8.531 17.012 -8.290 1.00 90.62 174 GLU A CA 1
ATOM 1398 C C . GLU A 1 174 ? 8.066 17.413 -6.888 1.00 90.62 174 GLU A C 1
ATOM 1400 O O . GLU A 1 174 ? 7.490 18.483 -6.729 1.0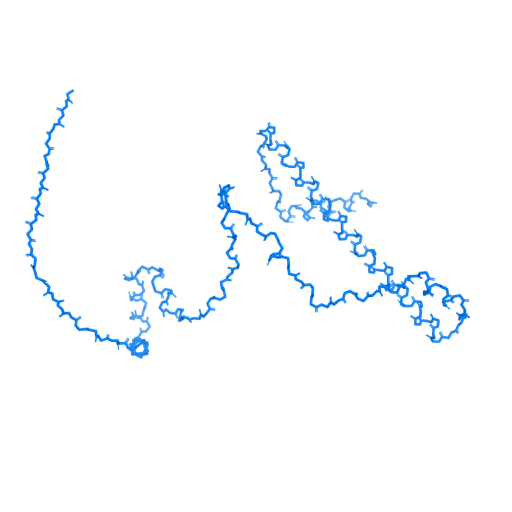0 90.62 174 GLU A O 1
ATOM 1405 N N . LYS A 1 175 ? 8.425 16.638 -5.855 1.00 94.44 175 LYS A N 1
ATOM 1406 C CA . LYS A 1 175 ? 8.077 16.959 -4.460 1.00 94.44 175 LYS A CA 1
ATOM 1407 C C . LYS A 1 175 ? 8.596 18.319 -3.993 1.00 94.44 175 LYS A C 1
ATOM 1409 O O . LYS A 1 175 ? 7.929 18.977 -3.209 1.00 94.44 175 LYS A O 1
ATOM 1414 N N . PHE A 1 176 ? 9.785 18.727 -4.438 1.00 94.94 176 PHE A N 1
ATOM 1415 C CA . PHE A 1 176 ? 10.355 20.031 -4.083 1.00 94.94 176 PHE A CA 1
ATOM 1416 C C . PHE A 1 176 ? 9.784 21.195 -4.897 1.00 94.94 176 PHE A C 1
ATOM 1418 O O . PHE A 1 176 ? 9.913 22.329 -4.462 1.00 94.94 176 PHE A O 1
ATOM 1425 N N . LYS A 1 177 ? 9.170 20.942 -6.059 1.00 90.81 177 LYS A N 1
ATOM 1426 C CA . LYS A 1 177 ? 8.468 21.981 -6.833 1.00 90.81 177 LYS A CA 1
ATOM 1427 C C . LYS A 1 177 ? 7.105 22.340 -6.243 1.00 90.81 177 LYS A C 1
ATOM 1429 O O . LYS A 1 177 ? 6.573 23.390 -6.574 1.00 90.81 177 LYS A O 1
ATOM 1434 N N . GLU A 1 178 ? 6.526 21.445 -5.448 1.00 81.19 178 GLU A N 1
ATOM 1435 C CA . GLU A 1 178 ? 5.227 21.634 -4.790 1.00 81.19 178 GLU A CA 1
ATOM 1436 C C . GLU A 1 178 ? 5.329 22.392 -3.449 1.00 81.19 178 GLU A C 1
ATOM 1438 O O . GLU A 1 178 ? 4.296 22.692 -2.851 1.00 81.19 178 GLU A O 1
ATOM 1443 N N . LEU A 1 179 ? 6.551 22.689 -2.983 1.00 78.75 179 LEU A N 1
ATOM 1444 C CA . LEU A 1 179 ? 6.860 23.499 -1.794 1.00 78.75 179 LEU A CA 1
ATOM 1445 C C . LEU A 1 179 ? 7.148 24.952 -2.181 1.00 78.75 179 LEU A C 1
ATOM 1447 O O . LEU A 1 179 ? 6.726 25.838 -1.407 1.00 78.75 179 LEU A O 1
#

Organism: Mus musculus (NCBI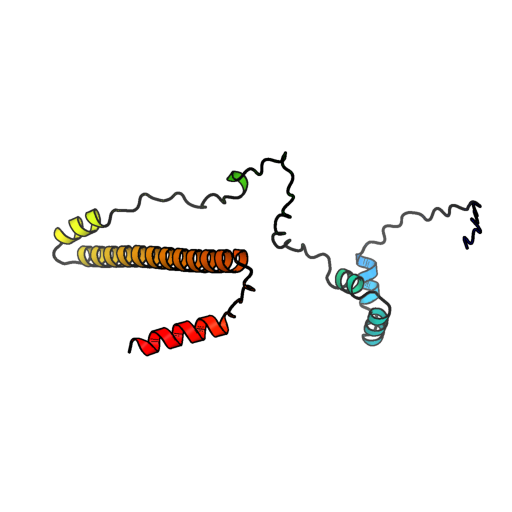:txid10090)